Protein AF-W1XVE4-F1 (afdb_monomer)

Mean predicted aligned error: 3.17 Å

Radius of gyration: 14.98 Å; Cα contacts (8 Å, |Δi|>4): 36; chains: 1; bounding box: 29×18×41 Å

Organism: NCBI:txid408170

Foldseek 3Di:
DVVVVVQVVVCVVPVLVVLLVVCVVDPLVVVVVVVCVVPPDPVQVVVDDVSVLVVCCVPPVVVNVVNVSNVVNDD

Nearest PDB structures (foldseek):
  5ukh-assembly1_A  TM=9.457E-01  e=4.034E-05  Streptococcus intermedius B196

Structure (mmCIF, N/CA/C/O backbone):
data_AF-W1XVE4-F1
#
_entry.id   AF-W1XVE4-F1
#
loop_
_atom_site.group_PDB
_atom_site.id
_atom_site.type_symbol
_atom_site.label_atom_id
_atom_site.label_alt_id
_atom_site.label_comp_id
_atom_site.label_asym_id
_atom_site.label_entity_id
_atom_site.label_seq_id
_atom_site.pdbx_PDB_ins_code
_atom_site.Cartn_x
_atom_site.Cartn_y
_atom_site.Cartn_z
_atom_site.occupancy
_atom_site.B_iso_or_equiv
_atom_site.auth_seq_id
_atom_site.auth_comp_id
_atom_site.auth_asym_id
_atom_site.auth_atom_id
_atom_site.pdbx_PDB_model_num
ATOM 1 N N . ASP A 1 1 ? 10.490 11.148 -25.841 1.00 83.88 1 ASP A N 1
ATOM 2 C CA . ASP A 1 1 ? 11.069 11.462 -24.526 1.00 83.88 1 ASP A CA 1
ATOM 3 C C . ASP A 1 1 ? 11.930 10.279 -24.093 1.00 83.88 1 ASP A C 1
ATOM 5 O O . ASP A 1 1 ? 11.411 9.171 -24.005 1.00 83.88 1 ASP A O 1
ATOM 9 N N . GLN A 1 2 ? 13.243 10.479 -23.943 1.00 92.94 2 GLN A N 1
ATOM 10 C CA . GLN A 1 2 ? 14.197 9.393 -23.676 1.00 92.94 2 GLN A CA 1
ATOM 11 C C . GLN A 1 2 ? 13.923 8.707 -22.329 1.00 92.94 2 GLN A C 1
ATOM 13 O O . GLN A 1 2 ? 14.056 7.489 -22.235 1.00 92.94 2 GLN A O 1
ATOM 18 N N . ALA A 1 3 ? 13.476 9.458 -21.316 1.00 91.06 3 ALA A N 1
ATOM 19 C CA . ALA A 1 3 ? 13.176 8.908 -19.996 1.00 91.06 3 ALA A CA 1
ATOM 20 C C . ALA A 1 3 ? 12.003 7.917 -20.044 1.00 91.06 3 ALA A C 1
ATOM 22 O O . ALA A 1 3 ? 12.065 6.848 -19.441 1.00 91.06 3 ALA A O 1
ATOM 23 N N . ILE A 1 4 ? 10.964 8.239 -20.824 1.00 91.31 4 ILE A N 1
ATOM 24 C CA . ILE A 1 4 ? 9.777 7.389 -20.984 1.00 91.31 4 ILE A CA 1
ATOM 25 C C . ILE A 1 4 ? 10.147 6.070 -21.671 1.00 91.31 4 ILE A C 1
ATOM 27 O O . ILE A 1 4 ? 9.776 5.000 -21.191 1.00 91.31 4 ILE A O 1
ATOM 31 N N . THR A 1 5 ? 10.900 6.129 -22.772 1.00 94.19 5 THR A N 1
ATOM 32 C CA . THR A 1 5 ? 11.315 4.923 -23.503 1.00 94.19 5 THR A CA 1
ATOM 33 C C . THR A 1 5 ? 12.185 4.012 -22.637 1.00 94.19 5 THR A C 1
ATOM 35 O O . THR A 1 5 ? 11.939 2.807 -22.601 1.00 94.19 5 THR A O 1
ATOM 38 N N . SER A 1 6 ? 13.156 4.572 -21.906 1.00 92.31 6 SER A N 1
ATOM 39 C CA . SER A 1 6 ? 14.012 3.792 -21.005 1.00 92.31 6 SER A CA 1
ATOM 40 C C . SER A 1 6 ? 13.214 3.147 -19.871 1.00 92.31 6 SER A C 1
ATOM 42 O O . SER A 1 6 ? 13.366 1.952 -19.631 1.00 92.31 6 SER A O 1
ATOM 44 N N . TYR A 1 7 ? 12.295 3.888 -19.240 1.00 92.25 7 TYR A N 1
ATOM 45 C CA . TYR A 1 7 ? 11.438 3.350 -18.182 1.00 92.25 7 TYR A CA 1
ATOM 46 C C . TYR A 1 7 ? 10.618 2.141 -18.658 1.00 92.25 7 TYR A C 1
ATOM 48 O O . TYR A 1 7 ? 10.597 1.104 -17.996 1.00 92.25 7 TYR A O 1
ATOM 56 N N . TYR A 1 8 ? 9.985 2.228 -19.833 1.00 93.38 8 TYR A N 1
ATOM 57 C CA . TYR A 1 8 ? 9.221 1.101 -20.376 1.00 93.38 8 TYR A CA 1
ATOM 58 C C . TYR A 1 8 ? 10.101 -0.075 -20.817 1.00 93.38 8 TYR A C 1
ATOM 60 O O . TYR A 1 8 ? 9.670 -1.221 -20.690 1.00 93.38 8 TYR A O 1
ATOM 68 N N . ALA A 1 9 ? 11.323 0.176 -21.294 1.00 94.06 9 ALA A N 1
ATOM 69 C CA . ALA A 1 9 ? 12.272 -0.888 -21.616 1.00 94.06 9 ALA A CA 1
ATOM 70 C C . ALA A 1 9 ? 12.720 -1.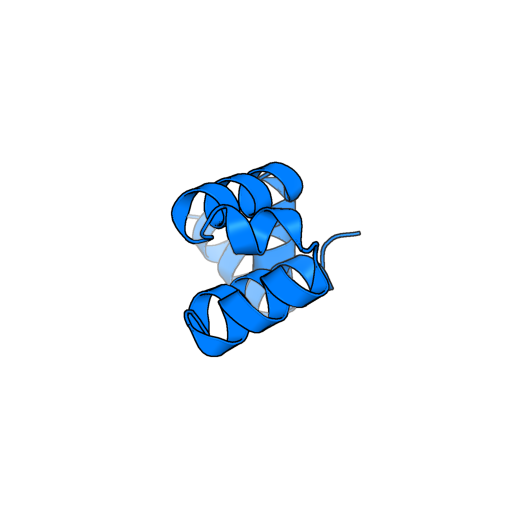658 -20.363 1.00 94.06 9 ALA A C 1
ATOM 72 O O . ALA A 1 9 ? 12.855 -2.880 -20.408 1.00 94.06 9 ALA A O 1
ATOM 73 N N . ASP A 1 10 ? 12.918 -0.968 -19.239 1.00 92.69 10 ASP A N 1
ATOM 74 C CA . ASP A 1 10 ? 13.292 -1.612 -17.980 1.00 92.69 10 ASP A CA 1
ATOM 75 C C . ASP A 1 10 ? 12.100 -2.324 -17.320 1.00 92.69 10 ASP A C 1
ATOM 77 O O . ASP A 1 10 ? 12.266 -3.424 -16.793 1.00 92.69 10 ASP A O 1
ATOM 81 N N . LEU A 1 11 ? 10.878 -1.790 -17.454 1.00 92.69 11 LEU A N 1
ATOM 82 C CA . LEU A 1 11 ? 9.651 -2.468 -17.006 1.00 92.69 11 LEU A CA 1
ATOM 83 C C . LEU A 1 11 ? 9.419 -3.826 -17.680 1.00 92.69 11 LEU A C 1
ATOM 85 O O . LEU A 1 11 ? 8.837 -4.717 -17.067 1.00 92.69 11 LEU A O 1
ATOM 89 N N . GLN A 1 12 ? 9.839 -3.996 -18.938 1.00 92.06 12 GLN A N 1
ATOM 90 C CA . GLN A 1 12 ? 9.726 -5.287 -19.628 1.00 92.06 12 GLN A CA 1
ATOM 91 C C . GLN A 1 12 ? 10.655 -6.356 -19.040 1.00 92.06 12 GLN A C 1
ATOM 93 O O . GLN A 1 12 ? 10.365 -7.544 -19.163 1.00 92.06 12 GLN A O 1
ATOM 98 N N . LYS A 1 13 ? 11.766 -5.950 -18.417 1.00 93.69 13 LYS A N 1
ATOM 99 C CA . LYS A 1 13 ? 12.755 -6.862 -17.827 1.00 93.69 13 LYS A CA 1
ATOM 100 C C . LYS A 1 13 ? 12.375 -7.272 -16.409 1.00 93.69 13 LYS A C 1
ATOM 102 O O . LYS A 1 13 ? 12.712 -8.373 -15.988 1.00 93.69 13 LYS A O 1
ATOM 107 N N . ASP A 1 14 ? 11.694 -6.390 -15.682 1.00 92.12 14 ASP A N 1
ATOM 108 C CA . ASP A 1 14 ? 11.316 -6.610 -14.291 1.00 92.12 14 ASP A CA 1
ATOM 109 C C . ASP A 1 14 ? 9.949 -5.987 -13.983 1.00 92.12 14 ASP A C 1
ATOM 111 O O . ASP A 1 14 ? 9.786 -4.765 -13.906 1.00 92.12 14 ASP A O 1
ATOM 115 N N . SER A 1 15 ? 8.955 -6.846 -13.760 1.00 88.06 15 SER A N 1
ATOM 116 C CA . SER A 1 15 ? 7.574 -6.426 -13.529 1.00 88.06 15 SER A CA 1
ATOM 117 C C . SER A 1 15 ? 7.358 -5.691 -12.204 1.00 88.06 15 SER A C 1
ATOM 119 O O . SER A 1 15 ? 6.327 -5.044 -12.058 1.00 88.06 15 SER A O 1
ATOM 121 N N . THR A 1 16 ? 8.296 -5.780 -11.252 1.00 93.19 16 THR A N 1
ATOM 122 C CA . THR A 1 16 ? 8.225 -5.089 -9.947 1.00 93.19 16 THR A CA 1
ATOM 123 C C . THR A 1 16 ? 8.884 -3.712 -9.965 1.00 93.19 16 THR A C 1
ATOM 125 O O . THR A 1 16 ? 8.821 -2.971 -8.981 1.00 93.19 16 THR A O 1
ATOM 128 N N . LEU A 1 17 ? 9.563 -3.361 -11.065 1.00 95.25 17 LEU A N 1
ATOM 129 C CA . LEU A 1 17 ? 10.286 -2.098 -11.186 1.00 95.25 17 LEU A CA 1
ATOM 130 C C . LEU A 1 17 ? 9.357 -0.902 -10.972 1.00 95.25 17 LEU A C 1
ATOM 132 O O . LEU A 1 17 ? 9.761 0.070 -10.345 1.00 95.25 17 LEU A O 1
ATOM 136 N N . ARG A 1 18 ? 8.107 -0.974 -11.447 1.00 96.12 18 ARG A N 1
ATOM 137 C CA . ARG A 1 18 ? 7.136 0.110 -11.264 1.00 96.12 18 ARG A CA 1
ATOM 138 C C . ARG A 1 18 ? 6.938 0.433 -9.790 1.00 96.12 18 ARG A C 1
ATOM 140 O O . ARG A 1 18 ? 7.031 1.597 -9.411 1.00 96.12 18 ARG A O 1
ATOM 147 N N . GLU A 1 19 ? 6.640 -0.577 -8.986 1.00 97.00 19 GLU A N 1
ATOM 148 C CA . GLU A 1 19 ? 6.365 -0.427 -7.564 1.00 97.00 19 GLU A CA 1
ATOM 149 C C . GLU A 1 19 ? 7.623 0.008 -6.799 1.00 97.00 19 GLU A C 1
ATOM 151 O O . GLU A 1 19 ? 7.549 0.943 -6.003 1.00 97.00 19 GLU A O 1
ATOM 156 N N . ARG A 1 20 ? 8.797 -0.561 -7.109 1.00 95.56 20 ARG A N 1
ATOM 157 C CA . ARG A 1 20 ? 10.067 -0.136 -6.491 1.00 95.56 20 ARG A CA 1
ATOM 158 C C . ARG A 1 20 ? 10.441 1.305 -6.836 1.00 95.56 20 ARG A C 1
ATOM 160 O O . ARG A 1 20 ? 10.793 2.072 -5.945 1.00 95.56 20 ARG A O 1
ATOM 167 N N . GLU A 1 21 ? 10.333 1.710 -8.101 1.00 95.50 21 GLU A N 1
ATOM 168 C CA . GLU A 1 21 ? 10.573 3.102 -8.512 1.00 95.50 21 GLU A CA 1
ATOM 169 C C . GLU A 1 21 ? 9.555 4.059 -7.888 1.00 95.50 21 GLU A C 1
ATOM 171 O O . GLU A 1 21 ? 9.905 5.171 -7.492 1.00 95.50 21 GLU A 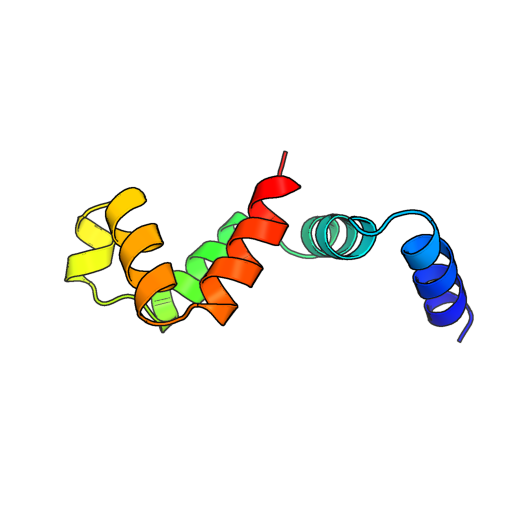O 1
ATOM 176 N N . PHE A 1 22 ? 8.300 3.637 -7.735 1.00 96.38 22 PHE A N 1
ATOM 177 C CA . PHE A 1 22 ? 7.305 4.431 -7.024 1.00 96.38 22 PHE A CA 1
ATOM 178 C C . PHE A 1 22 ? 7.716 4.670 -5.563 1.00 96.38 22 PHE A C 1
ATOM 180 O O . PHE A 1 22 ? 7.691 5.817 -5.118 1.00 96.38 22 PHE A O 1
ATOM 187 N N . LEU A 1 23 ? 8.162 3.632 -4.844 1.00 96.56 23 LEU A N 1
ATOM 188 C CA . LEU A 1 23 ? 8.594 3.744 -3.444 1.00 96.56 23 LEU A CA 1
ATOM 189 C C . LEU A 1 23 ? 9.909 4.516 -3.255 1.00 96.56 23 LEU A C 1
ATOM 191 O O . LEU A 1 23 ? 10.102 5.139 -2.216 1.00 96.56 23 LEU A O 1
ATOM 195 N N . LYS A 1 24 ? 10.782 4.575 -4.270 1.00 95.00 24 LYS A N 1
ATOM 196 C CA . LYS A 1 24 ? 11.934 5.499 -4.264 1.00 95.00 24 LYS A CA 1
ATOM 197 C C . LYS A 1 24 ? 11.509 6.970 -4.304 1.00 95.00 24 LYS A C 1
ATOM 199 O O . LYS A 1 24 ? 12.208 7.829 -3.778 1.00 95.00 24 LYS A O 1
ATOM 204 N N . ASN A 1 25 ? 10.379 7.266 -4.948 1.00 95.44 25 ASN A N 1
ATOM 205 C CA . ASN A 1 25 ? 9.898 8.632 -5.174 1.00 95.44 25 ASN A CA 1
ATOM 206 C C . ASN A 1 25 ? 8.824 9.083 -4.173 1.00 95.44 25 ASN A C 1
ATOM 208 O O . ASN A 1 25 ? 8.554 10.283 -4.053 1.00 95.44 25 ASN A O 1
ATOM 212 N N . LYS A 1 26 ? 8.159 8.140 -3.500 1.00 96.44 26 LYS A N 1
ATOM 213 C CA . LYS A 1 26 ? 7.064 8.388 -2.559 1.00 96.44 26 LYS A CA 1
ATOM 214 C C . LYS A 1 26 ? 7.275 7.575 -1.290 1.00 96.44 26 LYS A C 1
ATOM 216 O O . LYS A 1 26 ? 7.390 6.358 -1.347 1.00 96.44 26 LYS A O 1
ATOM 221 N N . ASP A 1 27 ? 7.243 8.255 -0.147 1.00 95.81 27 ASP A N 1
ATOM 222 C CA . ASP A 1 27 ? 7.353 7.611 1.160 1.00 95.81 27 ASP A CA 1
ATOM 223 C C . ASP A 1 27 ? 6.186 6.638 1.401 1.00 95.81 27 ASP A C 1
ATOM 225 O O . ASP A 1 27 ? 5.011 7.021 1.370 1.00 95.81 27 ASP A O 1
ATOM 229 N N . TRP A 1 28 ? 6.512 5.366 1.649 1.00 95.75 28 TRP A N 1
ATOM 230 C CA . TRP A 1 28 ? 5.515 4.307 1.804 1.00 95.75 28 TRP A CA 1
ATOM 231 C C . TRP A 1 28 ? 4.567 4.564 2.981 1.00 95.75 28 TRP A C 1
ATOM 233 O O . TRP A 1 28 ? 3.357 4.334 2.893 1.00 95.75 28 TRP A O 1
ATOM 243 N N . LYS A 1 29 ? 5.100 5.065 4.100 1.00 94.94 29 LYS A N 1
ATOM 244 C CA . LYS A 1 29 ? 4.305 5.358 5.296 1.00 94.94 29 LYS A CA 1
ATOM 245 C C . LYS A 1 29 ? 3.303 6.482 5.021 1.00 94.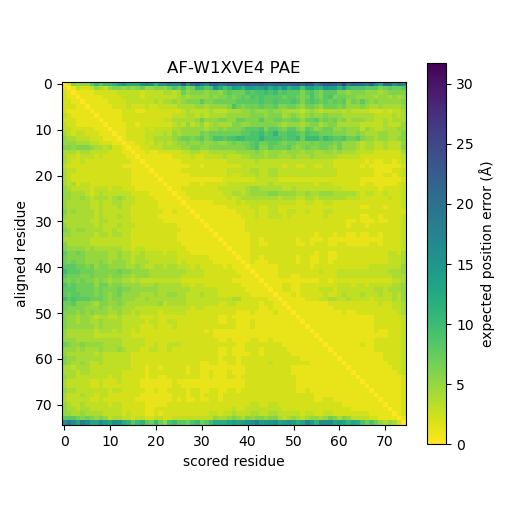94 29 LYS A C 1
ATOM 247 O O . LYS A 1 29 ? 2.143 6.365 5.416 1.00 94.94 29 LYS A O 1
ATOM 252 N N . GLN A 1 30 ? 3.707 7.514 4.286 1.00 96.56 30 GLN A N 1
ATOM 253 C CA . GLN A 1 30 ? 2.844 8.616 3.877 1.00 96.56 30 GLN A CA 1
ATOM 254 C C . GLN A 1 30 ? 1.747 8.163 2.908 1.00 96.56 30 GLN A C 1
ATOM 256 O O . GLN A 1 30 ? 0.597 8.582 3.060 1.00 96.56 30 GLN A O 1
ATOM 261 N N . VAL A 1 31 ? 2.072 7.294 1.943 1.00 96.81 31 VAL A N 1
ATOM 262 C CA . VAL A 1 31 ? 1.087 6.713 1.013 1.00 96.81 31 VAL A CA 1
ATOM 263 C C . VAL A 1 31 ? 0.019 5.937 1.785 1.00 96.81 31 VAL A C 1
ATOM 265 O O . VAL A 1 31 ? -1.169 6.213 1.609 1.00 96.81 31 VAL A O 1
ATOM 268 N N . ARG A 1 32 ? 0.423 5.033 2.692 1.00 95.62 32 ARG A N 1
ATOM 269 C CA . ARG A 1 32 ? -0.511 4.287 3.556 1.00 95.62 32 ARG A CA 1
ATOM 270 C C . ARG A 1 32 ? -1.377 5.213 4.401 1.00 95.62 32 ARG A C 1
ATOM 272 O O . ARG A 1 32 ? -2.597 5.101 4.358 1.00 95.62 32 ARG A O 1
ATOM 279 N N . SER A 1 33 ? -0.754 6.149 5.117 1.00 95.38 33 SER A N 1
ATOM 280 C CA . SER A 1 33 ? -1.448 7.083 6.013 1.00 95.38 33 SER A CA 1
ATOM 281 C C . SER A 1 33 ? -2.500 7.918 5.274 1.00 95.38 33 SER A C 1
ATOM 283 O O . SER A 1 33 ? -3.633 8.042 5.733 1.00 95.38 33 SER A O 1
ATOM 285 N N . THR A 1 34 ? -2.159 8.417 4.081 1.00 97.56 34 THR A N 1
ATOM 286 C CA . THR A 1 34 ? -3.070 9.221 3.250 1.00 97.56 34 THR A CA 1
ATOM 287 C C . THR A 1 34 ? -4.286 8.413 2.800 1.00 97.56 34 THR A C 1
ATOM 289 O O . THR A 1 34 ? -5.413 8.900 2.868 1.00 97.56 34 THR A O 1
ATOM 292 N N . ILE A 1 35 ? -4.073 7.167 2.365 1.00 97.56 35 ILE A N 1
ATOM 293 C CA . ILE A 1 35 ? -5.163 6.272 1.963 1.00 97.56 35 ILE A CA 1
ATOM 294 C C . ILE A 1 35 ? -6.048 5.958 3.170 1.00 97.56 35 ILE A C 1
ATOM 296 O O . ILE A 1 35 ? -7.263 6.115 3.090 1.00 97.56 35 ILE A O 1
ATOM 300 N N . TYR A 1 36 ? -5.443 5.570 4.295 1.00 96.38 36 TYR A N 1
ATOM 301 C CA . TYR A 1 36 ? -6.152 5.195 5.517 1.00 96.38 36 TYR A CA 1
ATOM 302 C C . TYR A 1 36 ? -7.042 6.328 6.026 1.00 96.38 36 TYR A C 1
ATOM 304 O O . TYR A 1 36 ? -8.236 6.113 6.218 1.00 96.38 36 TYR A O 1
ATOM 312 N N . ALA A 1 37 ? -6.506 7.545 6.130 1.00 96.31 37 ALA A N 1
ATOM 313 C CA . ALA A 1 37 ? -7.265 8.719 6.557 1.00 96.31 37 ALA A CA 1
ATOM 314 C C . ALA A 1 37 ? -8.450 9.058 5.632 1.00 96.31 37 ALA A C 1
ATOM 316 O O . ALA A 1 37 ? -9.407 9.687 6.072 1.00 96.31 37 ALA A O 1
ATOM 317 N N . SER A 1 38 ? -8.395 8.662 4.356 1.00 97.44 38 SER A N 1
ATOM 318 C CA . SER A 1 38 ? -9.452 8.956 3.385 1.00 97.44 38 SER A CA 1
ATOM 319 C C . SER A 1 38 ? -10.577 7.922 3.356 1.00 97.44 38 SER A C 1
ATOM 321 O O . SER A 1 38 ? -11.679 8.276 2.939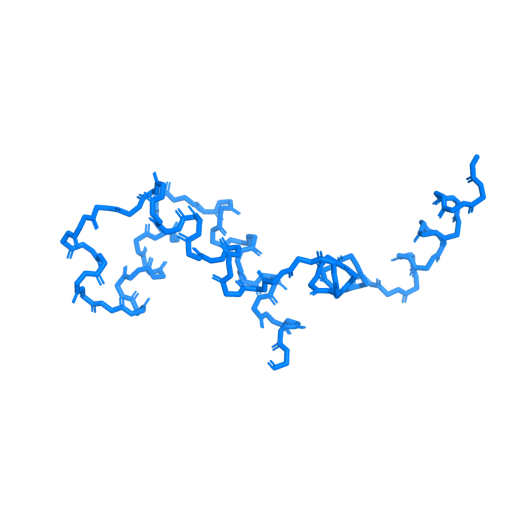 1.00 97.44 38 SER A O 1
ATOM 323 N N . ILE A 1 39 ? -10.309 6.653 3.687 1.00 97.31 39 ILE A N 1
ATOM 324 C CA . ILE A 1 39 ? -11.258 5.551 3.418 1.00 97.31 39 ILE A CA 1
ATOM 325 C C . ILE A 1 39 ? -11.668 4.760 4.658 1.00 97.31 39 ILE A C 1
ATOM 327 O O . ILE A 1 39 ? -12.637 3.997 4.591 1.00 97.31 39 ILE A O 1
ATOM 331 N N . LEU A 1 40 ? -10.926 4.890 5.761 1.00 97.50 40 LEU A N 1
ATOM 332 C CA . LEU A 1 40 ? -11.192 4.136 6.978 1.00 97.50 40 LEU A CA 1
ATOM 333 C C . LEU A 1 40 ? -12.092 4.930 7.928 1.00 97.50 40 LEU A C 1
ATOM 335 O O . LEU A 1 40 ? -11.757 6.058 8.289 1.00 97.50 40 LEU A O 1
ATOM 339 N N . PRO A 1 41 ? -13.199 4.330 8.395 1.00 97.06 41 PRO A N 1
ATOM 340 C CA . PRO A 1 41 ? -13.901 4.810 9.575 1.00 97.06 41 PRO A CA 1
ATOM 341 C C . PRO A 1 41 ? -12.984 4.772 10.802 1.00 97.06 41 PRO A C 1
ATOM 343 O O . PRO A 1 41 ? -12.150 3.867 10.930 1.00 97.06 41 PRO A O 1
ATOM 346 N N . LEU A 1 42 ? -13.176 5.713 11.730 1.00 95.19 42 LEU A N 1
ATOM 347 C CA . LEU A 1 42 ? -12.383 5.795 12.961 1.00 95.19 42 LEU A CA 1
ATOM 348 C C . LEU A 1 42 ? -12.441 4.486 13.763 1.00 95.19 42 LEU A C 1
ATOM 350 O O . LEU A 1 42 ? -11.403 4.011 14.220 1.00 95.19 42 LEU A O 1
ATOM 354 N N . GLU A 1 43 ? -13.605 3.829 13.839 1.00 96.00 43 GLU A N 1
ATOM 355 C CA . GLU A 1 43 ? -13.750 2.587 14.612 1.00 96.00 43 GLU A CA 1
ATOM 356 C C . GLU A 1 43 ? -12.969 1.408 14.010 1.00 96.00 43 GLU A C 1
ATOM 358 O O . GLU A 1 43 ? -12.720 0.414 14.691 1.00 96.00 43 GLU A O 1
ATOM 363 N N . ILE A 1 44 ? -12.618 1.472 12.721 1.00 97.88 44 ILE A N 1
ATOM 364 C CA . ILE A 1 44 ? -11.761 0.474 12.070 1.00 97.88 44 ILE A CA 1
ATOM 365 C C . ILE A 1 44 ? -10.290 0.804 12.308 1.00 97.88 44 ILE A C 1
ATOM 367 O O . ILE A 1 4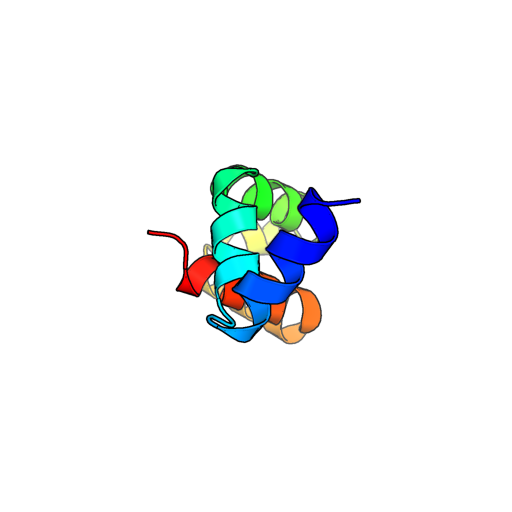4 ? -9.508 -0.106 12.574 1.00 97.88 44 ILE A O 1
ATOM 371 N N . MET A 1 45 ? -9.919 2.088 12.271 1.00 93.69 45 MET A N 1
ATOM 372 C CA . MET A 1 45 ? -8.548 2.527 12.557 1.00 93.69 45 MET A CA 1
ATOM 373 C C . MET A 1 45 ? -8.096 2.121 13.966 1.00 93.69 45 MET A C 1
ATOM 375 O O . MET A 1 45 ? -6.963 1.682 14.145 1.00 93.69 45 MET A O 1
ATOM 379 N N . GLU A 1 46 ? -8.989 2.202 14.953 1.00 94.94 46 GLU A N 1
ATOM 380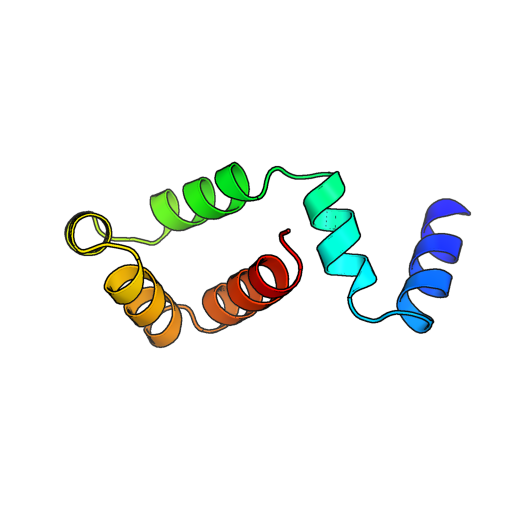 C CA . GLU A 1 46 ? -8.703 1.838 16.349 1.00 94.94 46 GLU A CA 1
ATOM 381 C C . GLU A 1 46 ? -8.500 0.327 16.573 1.00 94.94 46 GLU A C 1
ATOM 383 O O . GLU A 1 46 ? -7.929 -0.074 17.586 1.00 94.94 46 GLU A O 1
ATOM 388 N N . LYS A 1 47 ? -8.930 -0.526 15.632 1.00 96.50 47 LYS A N 1
ATOM 389 C CA . LYS A 1 47 ? -8.842 -1.995 15.746 1.00 96.50 47 LYS A CA 1
ATOM 390 C C . LYS A 1 47 ? -7.511 -2.583 15.267 1.00 96.50 47 LYS A C 1
ATOM 392 O O . LYS A 1 47 ? -7.282 -3.774 15.466 1.00 96.50 47 LYS A O 1
ATOM 397 N N . GLY A 1 48 ? -6.639 -1.773 14.667 1.00 94.00 48 GLY A N 1
ATOM 398 C CA . GLY A 1 48 ? -5.309 -2.189 14.212 1.00 94.00 48 GLY A CA 1
ATOM 399 C C . GLY A 1 48 ? -5.269 -2.837 12.821 1.00 94.00 48 GLY A C 1
ATOM 400 O O . GLY A 1 48 ? -6.285 -2.980 12.139 1.00 94.00 48 GLY A O 1
ATOM 401 N N . ASP A 1 49 ? -4.059 -3.208 12.395 1.00 94.19 49 ASP A N 1
ATOM 402 C CA . ASP A 1 49 ? -3.729 -3.502 10.992 1.00 94.19 49 ASP A CA 1
ATOM 403 C C . ASP A 1 49 ? -4.551 -4.635 10.365 1.00 94.19 49 ASP A C 1
ATOM 405 O O . ASP A 1 49 ? -4.987 -4.492 9.224 1.00 94.19 49 ASP A O 1
ATOM 409 N N . ASP A 1 50 ? -4.828 -5.725 11.083 1.00 96.88 50 ASP A N 1
ATOM 410 C CA . ASP A 1 50 ? -5.599 -6.846 10.524 1.00 96.88 50 ASP A CA 1
ATOM 411 C C . ASP A 1 50 ? -7.039 -6.436 10.187 1.00 96.88 50 ASP A C 1
ATOM 413 O O . ASP A 1 50 ? -7.555 -6.753 9.112 1.00 96.88 50 ASP A O 1
ATOM 417 N N . ALA A 1 51 ? -7.679 -5.669 11.076 1.00 97.50 51 ALA A N 1
ATOM 418 C CA . ALA A 1 51 ? -9.024 -5.149 10.849 1.00 97.50 51 ALA A CA 1
ATOM 419 C C . ALA A 1 51 ? -9.044 -4.139 9.695 1.00 97.50 51 ALA A C 1
ATOM 421 O O . ALA A 1 51 ? -9.973 -4.141 8.884 1.00 97.50 51 ALA A O 1
ATOM 422 N N . ILE A 1 52 ? -7.999 -3.315 9.589 1.00 97.75 52 ILE A N 1
ATOM 423 C CA . ILE A 1 52 ? -7.812 -2.374 8.483 1.00 97.75 52 ILE A CA 1
ATOM 424 C C . ILE A 1 52 ? -7.664 -3.128 7.156 1.00 97.75 52 ILE A C 1
ATOM 426 O O . ILE A 1 52 ? -8.391 -2.829 6.206 1.00 97.75 52 ILE A O 1
ATOM 430 N N . LYS A 1 53 ? -6.776 -4.129 7.080 1.00 97.31 53 LYS A N 1
ATOM 431 C CA . LYS A 1 53 ? -6.554 -4.927 5.864 1.00 97.31 53 LYS A CA 1
ATOM 432 C C . LYS A 1 53 ? -7.833 -5.645 5.435 1.00 97.31 53 LYS A C 1
ATOM 434 O O . LYS A 1 53 ? -8.229 -5.512 4.278 1.00 97.31 53 LYS A O 1
ATOM 439 N N . ALA A 1 54 ? -8.533 -6.297 6.366 1.00 98.19 54 ALA A N 1
ATOM 440 C CA . ALA A 1 54 ? -9.796 -6.982 6.086 1.00 98.19 54 ALA A CA 1
ATOM 441 C C . ALA A 1 54 ? -10.896 -6.022 5.595 1.00 98.19 54 ALA A C 1
ATOM 443 O O . ALA A 1 54 ? -11.629 -6.327 4.647 1.00 98.19 54 ALA A O 1
ATOM 444 N N . TYR A 1 55 ? -10.999 -4.837 6.207 1.00 98.44 55 TYR A N 1
ATOM 445 C CA . TYR A 1 55 ? -11.955 -3.813 5.792 1.00 98.44 55 TYR A CA 1
ATOM 446 C C . TYR A 1 55 ? -11.652 -3.292 4.382 1.00 98.44 55 TYR A C 1
ATOM 448 O O . TYR A 1 55 ? -12.560 -3.210 3.552 1.00 98.44 55 TYR A O 1
ATOM 456 N N . ILE A 1 56 ? -10.389 -2.970 4.082 1.00 98.56 56 ILE A N 1
ATOM 457 C CA . ILE A 1 56 ? -9.982 -2.480 2.757 1.00 98.56 56 ILE A CA 1
ATOM 458 C C . ILE A 1 56 ? -10.159 -3.572 1.700 1.00 98.56 56 ILE A C 1
ATOM 460 O O . ILE A 1 56 ? -10.640 -3.278 0.611 1.00 98.56 56 ILE A O 1
ATOM 464 N N . GLU A 1 57 ? -9.815 -4.824 1.994 1.00 98.50 57 GLU A N 1
ATOM 465 C CA . GLU A 1 57 ? -10.008 -5.940 1.064 1.00 98.50 57 GLU A CA 1
ATOM 466 C C . GLU A 1 57 ? -11.481 -6.134 0.692 1.00 98.50 57 GLU A C 1
ATOM 468 O O . GLU A 1 57 ? -11.800 -6.267 -0.491 1.00 98.50 57 GLU A O 1
ATOM 473 N N . SER A 1 58 ? -12.373 -6.063 1.682 1.00 98.31 58 SER A N 1
ATOM 474 C CA . SER A 1 58 ? -13.810 -6.274 1.479 1.00 98.31 58 SER A CA 1
ATOM 475 C C . SER A 1 58 ? -14.493 -5.103 0.765 1.00 98.31 58 SER A C 1
ATOM 477 O O . SER A 1 58 ? -15.349 -5.318 -0.090 1.00 98.31 58 SER A O 1
ATOM 479 N N . ASN A 1 59 ? -14.128 -3.860 1.100 1.00 98.38 59 ASN A N 1
ATOM 480 C CA . ASN A 1 59 ? -14.838 -2.661 0.629 1.00 98.38 59 ASN A CA 1
ATOM 481 C C . ASN A 1 59 ? -14.140 -1.961 -0.548 1.00 98.38 59 ASN A C 1
ATOM 483 O O . ASN A 1 59 ? -14.787 -1.288 -1.349 1.00 98.38 59 ASN A O 1
ATOM 487 N N . TYR A 1 60 ? -12.822 -2.125 -0.675 1.00 98.38 60 TYR A N 1
ATOM 488 C CA . TYR A 1 60 ? -11.981 -1.446 -1.661 1.00 98.38 60 TYR A CA 1
ATOM 489 C C . TYR A 1 60 ? -10.948 -2.412 -2.274 1.00 98.38 60 TYR A C 1
ATOM 491 O O . TYR A 1 60 ? -9.737 -2.183 -2.176 1.00 98.38 60 TYR A O 1
ATOM 499 N N . PRO A 1 61 ? -11.376 -3.481 -2.970 1.00 98.00 61 PRO A N 1
ATOM 500 C CA . PRO A 1 61 ? -10.479 -4.543 -3.441 1.00 98.00 61 PRO A CA 1
ATOM 501 C C . PRO A 1 61 ? -9.367 -4.041 -4.378 1.00 98.00 61 PRO A C 1
ATOM 503 O O . PRO A 1 61 ? -8.271 -4.600 -4.407 1.00 98.00 61 PRO A O 1
ATOM 506 N N . GLY A 1 62 ? -9.608 -2.963 -5.134 1.00 98.38 62 GLY A N 1
ATOM 507 C CA . GLY A 1 62 ? -8.574 -2.312 -5.946 1.00 98.38 62 GLY A CA 1
ATOM 508 C C . GLY A 1 62 ? -7.487 -1.630 -5.108 1.00 98.38 62 GLY A C 1
ATOM 509 O O . GLY A 1 62 ? -6.307 -1.727 -5.444 1.00 98.38 62 GLY A O 1
ATOM 510 N N . VAL A 1 63 ? -7.874 -0.997 -3.996 1.00 98.31 63 VAL A N 1
ATOM 511 C CA . VAL A 1 63 ? -6.944 -0.384 -3.038 1.00 98.31 63 VAL A CA 1
ATOM 512 C C . VAL A 1 63 ? -6.164 -1.466 -2.302 1.00 98.31 63 VAL A C 1
ATOM 514 O O . VAL A 1 63 ? -4.948 -1.353 -2.210 1.00 98.31 63 VAL A O 1
ATOM 517 N N . SER A 1 64 ? -6.820 -2.548 -1.872 1.00 98.44 64 SER A N 1
ATOM 518 C CA . SER A 1 64 ? -6.137 -3.702 -1.267 1.00 98.44 64 SER A CA 1
ATOM 519 C C . SER A 1 64 ? -5.060 -4.268 -2.201 1.00 98.44 64 SER A C 1
ATOM 521 O O . SER A 1 64 ? -3.890 -4.340 -1.832 1.00 98.44 64 SER A O 1
ATOM 523 N N . LYS A 1 65 ? -5.400 -4.534 -3.472 1.00 98.31 65 LYS A N 1
ATOM 524 C CA . LYS A 1 65 ? -4.419 -4.977 -4.482 1.00 98.31 65 LYS A CA 1
ATOM 525 C C . LYS A 1 65 ? -3.280 -3.976 -4.682 1.00 98.31 65 LYS A C 1
ATOM 527 O O . LYS A 1 65 ? -2.136 -4.382 -4.864 1.00 98.31 65 LYS A O 1
ATOM 532 N N . PHE A 1 66 ? -3.577 -2.678 -4.690 1.00 97.94 66 PHE A N 1
ATOM 533 C CA . PHE A 1 66 ? -2.555 -1.640 -4.798 1.00 97.94 66 PHE A CA 1
ATOM 534 C C . PHE A 1 66 ? -1.600 -1.657 -3.598 1.00 97.94 66 PHE A C 1
ATOM 536 O O . PHE A 1 66 ? -0.390 -1.718 -3.807 1.00 97.94 66 PHE A O 1
ATOM 543 N N . LEU A 1 67 ? -2.135 -1.664 -2.375 1.00 97.69 67 LEU A N 1
ATOM 544 C CA . LEU A 1 67 ? -1.352 -1.692 -1.141 1.00 97.69 67 LEU A CA 1
ATOM 545 C C . LEU A 1 67 ?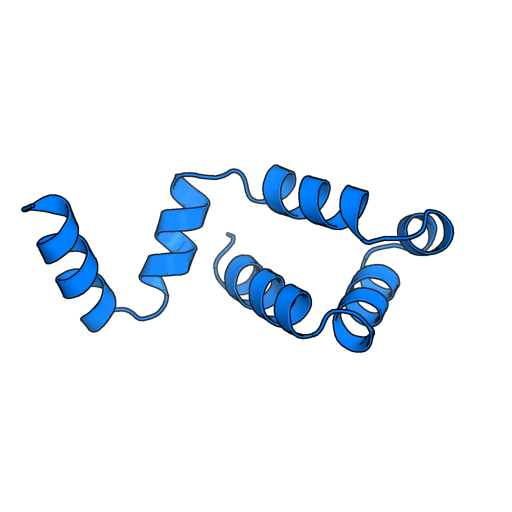 -0.499 -2.960 -1.050 1.00 97.69 67 LEU A C 1
ATOM 547 O O . LEU A 1 67 ? 0.691 -2.844 -0.790 1.00 97.69 67 LEU A O 1
ATOM 551 N N . ASN A 1 68 ? -1.058 -4.133 -1.361 1.00 96.94 68 ASN A N 1
ATOM 552 C CA . ASN A 1 68 ? -0.332 -5.406 -1.316 1.00 96.94 68 ASN A CA 1
ATOM 553 C C . ASN A 1 68 ? 0.847 -5.445 -2.299 1.00 96.94 68 ASN A C 1
ATOM 555 O O . ASN A 1 68 ? 1.904 -5.976 -1.971 1.00 96.94 68 ASN A O 1
ATOM 559 N N . ARG A 1 69 ? 0.700 -4.864 -3.501 1.00 97.44 69 ARG A N 1
ATOM 560 C CA . ARG A 1 69 ? 1.808 -4.778 -4.469 1.00 97.44 69 ARG A CA 1
ATOM 561 C C . ARG A 1 69 ? 2.952 -3.899 -3.972 1.00 97.44 69 ARG A C 1
ATOM 563 O O . ARG A 1 69 ? 4.102 -4.236 -4.221 1.00 97.44 69 ARG A O 1
ATOM 570 N N . LEU A 1 70 ? 2.638 -2.786 -3.306 1.00 97.19 70 LEU A N 1
ATOM 571 C CA . LEU A 1 70 ? 3.655 -1.908 -2.725 1.00 97.19 70 LEU A CA 1
ATOM 572 C C . LEU A 1 70 ? 4.282 -2.529 -1.474 1.00 97.19 70 LEU A C 1
ATOM 574 O O . LEU A 1 70 ? 5.496 -2.504 -1.344 1.00 97.19 70 LEU A O 1
ATOM 578 N N . GLU A 1 71 ? 3.478 -3.129 -0.593 1.00 95.38 71 GLU A N 1
ATOM 579 C CA . GLU A 1 71 ? 3.954 -3.813 0.615 1.00 95.38 71 GLU A CA 1
ATOM 580 C C . GLU A 1 71 ? 4.921 -4.954 0.276 1.00 95.38 71 GLU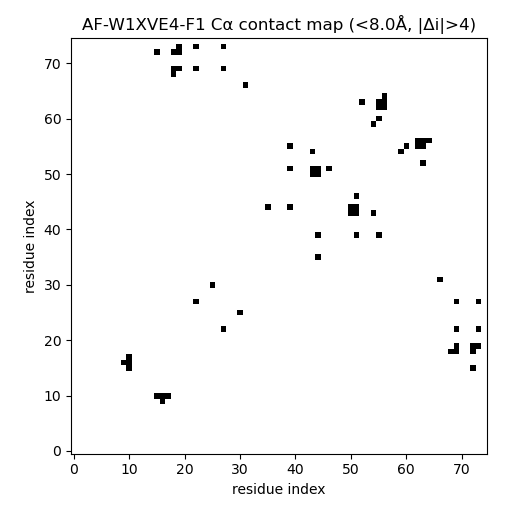 A C 1
ATOM 582 O O . GLU A 1 71 ? 5.943 -5.092 0.933 1.00 95.38 71 GLU A O 1
ATOM 587 N N . ALA A 1 72 ? 4.661 -5.713 -0.794 1.00 95.25 72 ALA A N 1
ATOM 588 C CA . ALA A 1 72 ? 5.523 -6.814 -1.231 1.00 95.25 72 ALA A CA 1
ATOM 589 C C . ALA A 1 72 ? 6.927 -6.387 -1.702 1.00 95.25 72 ALA A C 1
ATOM 591 O O . ALA A 1 72 ? 7.794 -7.245 -1.861 1.00 95.25 72 ALA A O 1
ATOM 592 N N . VAL A 1 73 ? 7.144 -5.096 -1.972 1.00 94.88 73 VAL A N 1
ATOM 593 C CA . VAL A 1 73 ? 8.436 -4.546 -2.420 1.00 94.88 73 VAL A CA 1
ATOM 594 C C . VAL A 1 73 ? 8.935 -3.401 -1.536 1.00 94.88 73 VAL A C 1
ATOM 596 O O . VAL A 1 73 ? 9.891 -2.718 -1.902 1.00 94.88 73 VAL A O 1
ATOM 599 N N . ALA A 1 74 ? 8.257 -3.156 -0.415 1.00 88.94 74 ALA A N 1
ATOM 600 C CA . ALA A 1 74 ? 8.722 -2.256 0.622 1.00 88.94 74 ALA A CA 1
ATOM 601 C C . ALA A 1 74 ? 9.681 -3.048 1.519 1.00 88.94 74 ALA A C 1
ATOM 603 O O . ALA A 1 74 ? 9.257 -4.030 2.126 1.00 88.94 74 ALA A O 1
ATOM 604 N N . ASP A 1 75 ? 10.953 -2.646 1.549 1.00 74.31 75 ASP A N 1
ATOM 605 C CA . ASP A 1 75 ? 11.975 -3.225 2.435 1.00 74.31 75 ASP A CA 1
ATOM 606 C C . ASP A 1 75 ? 11.636 -3.031 3.927 1.00 74.31 75 ASP A C 1
ATOM 608 O O . ASP A 1 75 ? 11.105 -1.948 4.292 1.00 74.31 75 ASP A O 1
#

Secondary structure (DSSP, 8-state):
-HHHHHHHHHHHH-TTHHHHHHHHHS-HHHHHHHHHHHH--HHHHTT-HHHHHHHHHHH-HHHHHHHHHHHTT--

Solvent-accessible surface area (backbone atoms only — not comparable to full-atom values): 4415 Å² total; per-residue (Å²): 110,73,70,61,56,51,52,56,58,50,39,76,77,36,84,60,49,61,49,45,54,45,51,77,77,38,62,64,68,60,55,50,51,56,51,45,73,72,74,53,56,67,80,41,62,77,63,38,69,68,52,41,53,55,48,35,43,74,76,35,52,70,56,34,55,51,50,52,56,40,55,76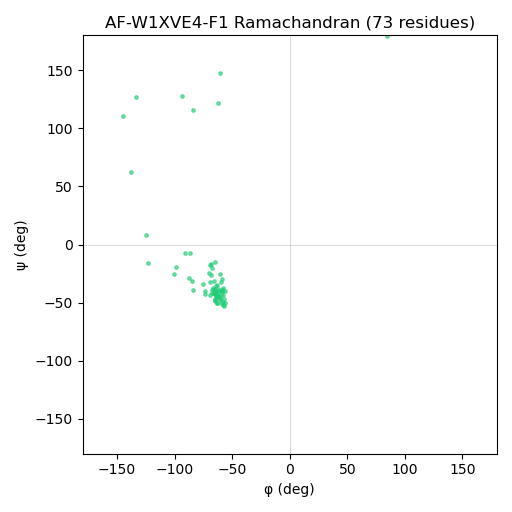,62,55,129

pLDDT: mean 95.27, std 3.61, range [74.31, 98.56]

Sequence (75 aa):
DQAITSYYADLQKDSTLREREFLKNKDWKQVRSTIYASILPLEIMEKGDDAIKAYIESNYPGVSKFLNRLEAVAD